Protein AF-A0A7X8QQ36-F1 (afdb_monomer_lite)

Secondary structure (DSSP, 8-state):
-HHHHHHHHHHHHHHHHHHHHHHHHHHHTTSS-HHHHHHHHHHHHHHHHHHHHHH--

Sequence (57 aa):
MEKESSIELQQLIQLTQKFLDFTKSLLERGNITEEQYIQMTEHKIRFLEDIYPRVKG

Structure (mmCIF, N/CA/C/O backbone):
data_AF-A0A7X8QQ36-F1
#
_entry.id   AF-A0A7X8QQ36-F1
#
loop_
_atom_site.group_PDB
_atom_site.id
_atom_site.type_symbol
_atom_site.label_atom_id
_atom_site.label_alt_id
_atom_site.label_comp_id
_atom_site.label_asym_id
_atom_site.label_entity_id
_atom_site.label_seq_id
_atom_site.pdbx_PDB_ins_code
_atom_site.Cartn_x
_atom_site.Cartn_y
_atom_site.Cartn_z
_atom_site.occupancy
_atom_site.B_iso_or_equiv
_atom_site.auth_seq_id
_atom_site.auth_comp_id
_atom_site.auth_asym_id
_atom_site.auth_atom_id
_atom_site.pdbx_PDB_model_num
ATOM 1 N N . MET A 1 1 ? 23.791 -7.769 -17.430 1.00 48.12 1 MET A N 1
ATOM 2 C CA . MET A 1 1 ? 23.971 -6.676 -16.452 1.00 48.12 1 MET A CA 1
ATOM 3 C C . MET A 1 1 ? 22.847 -5.640 -16.480 1.00 48.12 1 MET A C 1
ATOM 5 O O . MET A 1 1 ? 22.008 -5.732 -15.601 1.00 48.12 1 MET A O 1
ATOM 9 N N . GLU A 1 2 ? 22.726 -4.715 -17.448 1.00 59.09 2 GLU A N 1
ATOM 1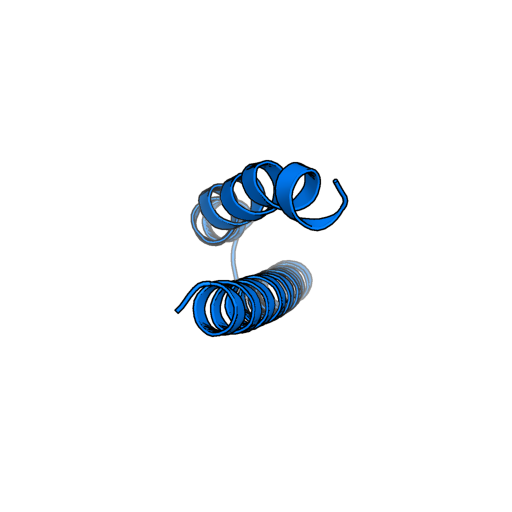0 C CA . GLU A 1 2 ? 21.661 -3.674 -17.380 1.00 59.09 2 GLU A CA 1
ATOM 11 C C . GLU A 1 2 ? 20.223 -4.232 -17.397 1.00 59.09 2 GLU A C 1
ATOM 13 O O . GLU A 1 2 ? 19.365 -3.787 -16.638 1.00 59.09 2 GLU A O 1
ATOM 18 N N . LYS A 1 3 ? 19.956 -5.261 -18.213 1.00 58.53 3 LYS A N 1
ATOM 19 C CA . LYS A 1 3 ? 18.627 -5.898 -18.281 1.00 58.53 3 LYS A CA 1
ATOM 20 C C . LYS A 1 3 ? 18.267 -6.709 -17.033 1.00 58.53 3 LYS A C 1
ATOM 22 O O . LYS A 1 3 ? 17.103 -6.739 -16.657 1.00 58.53 3 LYS A O 1
ATOM 27 N N . GLU A 1 4 ? 19.244 -7.351 -16.396 1.00 59.31 4 GLU A N 1
ATOM 28 C CA . GLU A 1 4 ? 19.021 -8.119 -15.159 1.00 59.31 4 GLU A CA 1
ATOM 29 C C . GLU A 1 4 ? 18.665 -7.181 -14.006 1.00 59.31 4 GLU A C 1
ATOM 31 O O . GLU A 1 4 ? 17.671 -7.412 -13.326 1.00 59.31 4 GLU A O 1
ATOM 36 N N . SER A 1 5 ? 19.375 -6.052 -13.889 1.00 69.88 5 SER A N 1
ATOM 37 C CA . SER A 1 5 ? 19.064 -5.009 -12.905 1.00 69.88 5 SER A CA 1
ATOM 38 C C . SER A 1 5 ? 17.651 -4.434 -13.088 1.00 69.88 5 SER A C 1
ATOM 40 O O . SER A 1 5 ? 16.964 -4.152 -12.108 1.00 69.88 5 SER A O 1
ATOM 42 N N . SER A 1 6 ? 17.169 -4.327 -14.332 1.00 80.38 6 SER A N 1
ATOM 43 C CA . SER A 1 6 ? 15.795 -3.900 -14.626 1.00 80.38 6 SER A CA 1
ATOM 44 C C . SER A 1 6 ? 14.741 -4.922 -14.171 1.00 80.38 6 SER A C 1
ATOM 46 O O . SER A 1 6 ? 13.723 -4.535 -13.595 1.00 80.38 6 SER A O 1
ATOM 48 N N . ILE A 1 7 ? 14.988 -6.222 -14.371 1.00 87.12 7 ILE A N 1
ATOM 49 C CA . ILE A 1 7 ? 14.071 -7.295 -13.949 1.00 87.12 7 ILE A CA 1
ATOM 50 C C . ILE A 1 7 ? 14.022 -7.399 -12.422 1.00 87.12 7 ILE A C 1
ATOM 52 O O . ILE A 1 7 ? 12.935 -7.463 -11.845 1.00 87.12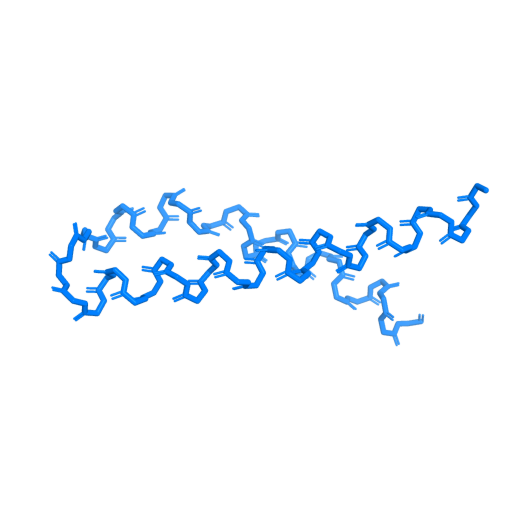 7 ILE A O 1
ATOM 56 N N . GLU A 1 8 ? 15.178 -7.376 -11.760 1.00 88.44 8 GLU A N 1
ATOM 57 C CA . GLU A 1 8 ? 15.271 -7.403 -10.297 1.00 88.44 8 GLU A CA 1
ATOM 58 C C . GLU A 1 8 ? 14.556 -6.199 -9.674 1.00 88.44 8 GLU A C 1
ATOM 60 O O . GLU A 1 8 ? 13.795 -6.348 -8.715 1.00 88.44 8 GLU A O 1
ATOM 65 N N . LEU A 1 9 ? 14.718 -5.010 -10.268 1.00 90.00 9 LEU A N 1
ATOM 66 C CA . LEU A 1 9 ? 14.017 -3.811 -9.824 1.00 90.00 9 LEU A CA 1
ATOM 67 C C . LEU A 1 9 ? 12.495 -3.946 -9.986 1.00 90.00 9 LEU A C 1
ATOM 69 O O . LEU A 1 9 ? 11.750 -3.604 -9.069 1.00 90.00 9 LEU A O 1
ATOM 73 N N . GLN A 1 10 ? 12.015 -4.486 -11.109 1.00 90.25 10 GLN A N 1
ATOM 74 C CA . GLN A 1 10 ? 10.583 -4.738 -11.312 1.00 90.25 10 GLN A CA 1
ATOM 75 C C . GLN A 1 10 ? 10.016 -5.737 -10.297 1.00 90.25 10 GLN A C 1
ATOM 77 O O . GLN A 1 10 ? 8.924 -5.520 -9.764 1.00 90.25 10 GLN A O 1
ATOM 82 N N . GLN A 1 11 ? 10.753 -6.805 -9.990 1.00 93.50 11 GLN A N 1
ATOM 83 C CA . GLN A 1 11 ? 10.355 -7.779 -8.972 1.00 93.50 11 GLN A CA 1
ATOM 84 C C . GLN A 1 11 ? 10.293 -7.145 -7.580 1.00 93.50 11 GLN A C 1
ATOM 86 O O . GLN A 1 11 ? 9.333 -7.378 -6.843 1.00 93.50 11 GLN A O 1
ATOM 91 N N . LEU A 1 12 ? 11.268 -6.301 -7.237 1.00 94.25 12 LEU A N 1
ATOM 92 C CA . LEU A 1 12 ? 11.284 -5.583 -5.967 1.00 94.25 12 LEU A CA 1
ATOM 93 C C . LEU A 1 12 ? 10.108 -4.603 -5.848 1.00 94.25 12 LEU A C 1
ATOM 95 O O . LEU A 1 12 ? 9.469 -4.548 -4.796 1.00 94.25 12 LEU A O 1
ATOM 99 N N . ILE A 1 13 ? 9.766 -3.882 -6.922 1.00 94.19 13 ILE A N 1
ATOM 100 C CA . ILE A 1 13 ? 8.576 -3.015 -6.973 1.00 94.19 13 ILE A CA 1
ATOM 101 C C . ILE A 1 13 ? 7.308 -3.834 -6.707 1.00 94.19 13 ILE A C 1
ATOM 103 O O . ILE A 1 13 ? 6.522 -3.478 -5.828 1.00 94.19 13 ILE A O 1
ATOM 107 N N . GLN A 1 14 ? 7.125 -4.954 -7.412 1.00 95.25 14 GLN A N 1
ATOM 108 C CA . GLN A 1 14 ? 5.950 -5.816 -7.241 1.00 95.25 14 GLN A CA 1
ATOM 109 C C . GLN A 1 14 ? 5.856 -6.401 -5.829 1.00 95.25 14 GLN A C 1
ATOM 111 O O . GLN A 1 14 ? 4.774 -6.452 -5.243 1.00 95.25 14 GLN A O 1
ATOM 116 N N . LEU A 1 15 ? 6.980 -6.849 -5.268 1.00 97.06 15 LEU A N 1
ATOM 117 C CA . LEU A 1 15 ? 7.027 -7.370 -3.906 1.00 97.06 15 LEU A CA 1
ATOM 118 C C . LEU A 1 15 ? 6.663 -6.285 -2.889 1.00 97.06 15 LEU A C 1
ATOM 120 O O . LEU A 1 15 ? 5.890 -6.536 -1.965 1.00 97.06 15 LEU A O 1
ATOM 124 N N . THR A 1 16 ? 7.175 -5.072 -3.091 1.00 97.00 16 THR A N 1
ATOM 125 C CA . THR A 1 16 ? 6.896 -3.924 -2.227 1.00 97.00 16 THR A CA 1
ATOM 126 C C . THR A 1 16 ? 5.416 -3.549 -2.264 1.00 97.00 16 THR A C 1
ATOM 128 O O . THR A 1 16 ? 4.817 -3.359 -1.211 1.00 97.00 16 THR A O 1
ATOM 131 N N . GLN A 1 17 ? 4.792 -3.522 -3.445 1.00 96.81 17 GLN A N 1
ATOM 132 C CA . GLN A 1 17 ? 3.347 -3.292 -3.582 1.00 96.81 17 GLN A CA 1
ATOM 133 C C . GLN A 1 17 ? 2.529 -4.355 -2.834 1.00 96.81 17 GLN A C 1
ATOM 135 O O . GLN A 1 17 ? 1.681 -4.010 -2.016 1.00 96.81 17 GLN A O 1
ATOM 140 N N . LYS A 1 18 ? 2.844 -5.645 -3.026 1.00 98.12 18 LYS A N 1
ATOM 141 C CA . LYS A 1 18 ? 2.164 -6.747 -2.321 1.00 98.12 18 LYS A CA 1
ATOM 142 C C . LYS A 1 18 ? 2.300 -6.641 -0.803 1.00 98.12 18 LYS A C 1
ATOM 144 O O . LYS A 1 18 ? 1.356 -6.944 -0.077 1.00 98.12 18 LYS A O 1
ATOM 149 N N . PHE A 1 19 ? 3.470 -6.224 -0.321 1.00 98.06 19 PHE A N 1
ATOM 150 C CA . PHE A 1 19 ? 3.691 -5.986 1.101 1.00 98.06 19 PHE A CA 1
ATOM 151 C C . PHE A 1 19 ? 2.791 -4.860 1.624 1.00 98.06 19 PHE A C 1
ATOM 153 O O . PHE A 1 19 ? 2.146 -5.036 2.656 1.00 98.06 19 PHE A O 1
ATOM 160 N N . LEU A 1 20 ? 2.706 -3.737 0.903 1.00 98.06 20 LEU A N 1
ATOM 161 C CA . LEU A 1 20 ? 1.842 -2.616 1.279 1.00 98.06 20 LEU A CA 1
ATOM 162 C C . LEU A 1 20 ? 0.367 -3.040 1.336 1.00 98.06 20 LEU A C 1
ATOM 164 O O . LEU A 1 20 ? -0.285 -2.811 2.356 1.00 98.06 20 LEU A O 1
ATOM 168 N N . ASP A 1 21 ? -0.123 -3.748 0.317 1.00 98.25 21 ASP A N 1
ATOM 169 C CA . ASP A 1 21 ? -1.495 -4.272 0.280 1.00 98.25 21 ASP A CA 1
ATOM 170 C C . ASP A 1 21 ? -1.782 -5.200 1.469 1.00 98.25 21 ASP A C 1
ATOM 172 O O . ASP A 1 21 ? -2.813 -5.086 2.140 1.00 98.25 21 ASP A O 1
ATOM 176 N N . PHE A 1 22 ? -0.837 -6.088 1.789 1.00 98.19 22 PHE A N 1
ATOM 177 C CA . PHE A 1 22 ? -0.950 -6.971 2.944 1.00 98.19 22 PHE A CA 1
ATOM 178 C C . PHE A 1 22 ? -1.006 -6.185 4.259 1.00 98.19 22 PHE A C 1
ATOM 180 O O . PHE A 1 22 ? -1.913 -6.410 5.063 1.00 98.19 22 PHE A O 1
ATOM 187 N N . THR A 1 23 ? -0.097 -5.232 4.477 1.00 97.88 23 THR A N 1
ATOM 188 C CA . THR A 1 23 ? -0.093 -4.414 5.702 1.00 97.88 23 THR A CA 1
ATOM 189 C C . THR A 1 23 ? -1.357 -3.577 5.854 1.00 97.88 23 THR A C 1
ATOM 191 O O . THR A 1 23 ? -1.882 -3.466 6.961 1.00 97.88 23 THR A O 1
ATOM 194 N N . LYS A 1 24 ? -1.909 -3.065 4.750 1.00 98.12 24 LYS A N 1
ATOM 195 C CA . LYS A 1 24 ? -3.189 -2.358 4.757 1.00 98.12 24 LYS A CA 1
ATOM 196 C C . LYS A 1 24 ? -4.322 -3.283 5.199 1.00 98.12 24 LYS A C 1
ATOM 198 O O . LYS A 1 24 ? -5.108 -2.907 6.061 1.00 98.12 24 LYS A O 1
ATOM 203 N N . SER A 1 25 ? -4.345 -4.523 4.705 1.00 98.44 25 SER A N 1
ATOM 204 C CA . SER A 1 25 ? -5.339 -5.514 5.137 1.00 98.44 25 SER A CA 1
ATOM 205 C C . SER A 1 25 ? -5.235 -5.863 6.630 1.00 98.44 25 SER A C 1
ATOM 207 O O . SER A 1 25 ? -6.250 -6.135 7.269 1.00 98.44 25 SER A O 1
ATOM 209 N N . LEU A 1 26 ? -4.028 -5.838 7.210 1.00 98.25 26 LEU A N 1
ATOM 210 C CA . LEU A 1 26 ? -3.835 -6.036 8.649 1.00 98.25 26 LEU A CA 1
ATOM 211 C C . LEU A 1 26 ? -4.392 -4.860 9.454 1.00 98.25 26 LEU A C 1
ATOM 213 O O . LEU A 1 26 ? -5.048 -5.091 10.468 1.00 98.25 26 LEU A O 1
ATOM 217 N N . LEU A 1 27 ? -4.162 -3.628 8.993 1.00 98.19 27 LEU A N 1
ATOM 218 C CA . LEU A 1 27 ? -4.704 -2.424 9.621 1.00 98.19 27 LEU A CA 1
ATOM 219 C C . LEU A 1 27 ? -6.239 -2.423 9.576 1.00 98.19 27 LEU A C 1
ATOM 221 O O . LEU A 1 27 ? -6.884 -2.245 10.604 1.00 98.19 27 LEU A O 1
ATOM 225 N N . GLU A 1 28 ? -6.827 -2.700 8.409 1.00 98.06 28 GLU A N 1
ATOM 226 C CA . GLU A 1 28 ? -8.287 -2.739 8.213 1.00 98.06 28 GLU A CA 1
ATOM 227 C C . GLU A 1 28 ? -8.978 -3.802 9.079 1.00 98.06 28 GLU A C 1
ATOM 229 O O . GLU A 1 28 ? -10.119 -3.622 9.501 1.00 98.06 28 GLU A O 1
ATOM 234 N N . ARG A 1 29 ? -8.285 -4.908 9.371 1.00 97.94 29 ARG A N 1
ATOM 235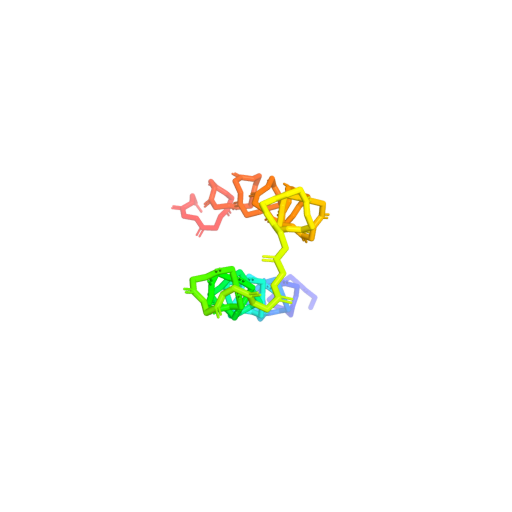 C CA . ARG A 1 29 ? -8.773 -5.972 10.263 1.00 97.94 29 ARG A CA 1
ATOM 236 C C . ARG A 1 29 ? -8.529 -5.684 11.746 1.00 97.94 29 ARG A C 1
ATOM 238 O O . ARG A 1 29 ? -8.982 -6.462 12.579 1.00 97.94 29 ARG A O 1
ATOM 245 N N . GLY A 1 30 ? -7.813 -4.609 12.078 1.00 97.44 30 GLY A N 1
ATOM 246 C CA . GLY A 1 30 ? -7.432 -4.271 13.450 1.00 97.44 30 GLY A CA 1
ATOM 247 C C . GLY A 1 30 ? -6.320 -5.151 14.029 1.00 97.44 30 GLY A C 1
ATOM 248 O O . GLY A 1 30 ? -6.154 -5.198 15.244 1.00 97.44 30 GLY A O 1
ATOM 249 N N . ASN A 1 31 ? -5.558 -5.857 13.184 1.00 98.25 31 ASN A N 1
ATOM 250 C CA . ASN A 1 31 ? -4.445 -6.710 13.620 1.00 98.25 31 ASN A CA 1
ATOM 251 C C . ASN A 1 31 ? -3.198 -5.900 14.003 1.00 98.25 31 ASN A C 1
ATOM 253 O O . ASN A 1 31 ? -2.357 -6.390 14.754 1.00 98.25 31 ASN A O 1
ATOM 257 N N . ILE A 1 32 ? -3.058 -4.698 13.444 1.00 98.31 32 ILE A N 1
ATOM 258 C CA . ILE A 1 32 ? -1.986 -3.749 13.748 1.00 98.31 32 ILE A CA 1
ATOM 259 C C . ILE A 1 32 ? -2.584 -2.363 13.974 1.00 98.31 32 ILE A C 1
ATOM 261 O O . ILE A 1 32 ? -3.664 -2.053 13.467 1.00 98.31 32 ILE A O 1
ATOM 265 N N . THR A 1 33 ? -1.873 -1.525 14.721 1.00 98.31 33 THR A N 1
ATOM 266 C CA . THR A 1 33 ? -2.242 -0.118 14.906 1.00 98.31 33 THR A CA 1
ATOM 267 C C . THR A 1 33 ? -1.835 0.727 13.700 1.00 98.31 33 THR A C 1
ATOM 269 O O . THR A 1 33 ? -1.004 0.328 12.882 1.00 98.31 33 THR A O 1
ATOM 272 N N . GLU A 1 34 ? -2.389 1.936 13.609 1.00 98.00 34 GLU A N 1
ATOM 273 C CA . GLU A 1 34 ? -1.979 2.922 12.605 1.00 98.00 34 GLU A CA 1
ATOM 274 C C . GLU A 1 34 ? -0.486 3.269 12.722 1.00 98.00 34 GLU A C 1
ATOM 276 O O . GLU A 1 34 ? 0.218 3.318 11.718 1.00 98.00 34 GLU A O 1
ATOM 281 N N . GLU A 1 35 ? 0.035 3.409 13.945 1.00 98.31 35 GLU A N 1
ATOM 282 C CA . GLU A 1 35 ? 1.462 3.658 14.178 1.00 98.31 35 GLU A CA 1
ATOM 283 C C . GLU A 1 35 ? 2.337 2.516 13.638 1.00 98.31 35 GLU A C 1
ATOM 285 O O . GLU A 1 35 ? 3.322 2.760 12.938 1.00 98.31 35 GLU A O 1
ATOM 290 N N . GLN A 1 36 ? 1.949 1.263 13.897 1.00 97.94 36 GLN A N 1
ATOM 291 C CA . GLN A 1 36 ? 2.648 0.092 13.364 1.00 97.94 36 GLN A CA 1
ATOM 292 C C . GLN A 1 36 ? 2.582 0.054 11.836 1.00 97.94 36 GLN A C 1
ATOM 294 O O . GLN A 1 36 ? 3.589 -0.221 11.184 1.00 97.94 36 GLN A O 1
ATOM 299 N N . TYR A 1 37 ? 1.429 0.380 11.249 1.00 98.38 37 TYR A N 1
ATOM 300 C CA . TYR A 1 37 ? 1.291 0.489 9.800 1.00 98.38 37 TYR A CA 1
ATOM 301 C C . TYR A 1 37 ? 2.247 1.541 9.218 1.00 98.38 37 TYR A C 1
ATOM 303 O O . TYR A 1 37 ? 2.962 1.250 8.256 1.00 98.38 37 TYR A O 1
ATOM 311 N N . ILE A 1 38 ? 2.326 2.733 9.817 1.00 97.94 38 ILE A N 1
ATOM 312 C CA . ILE A 1 38 ? 3.233 3.802 9.372 1.00 97.94 38 ILE A CA 1
ATOM 313 C C . ILE A 1 38 ? 4.688 3.324 9.445 1.00 97.94 38 ILE A C 1
ATOM 315 O O . ILE A 1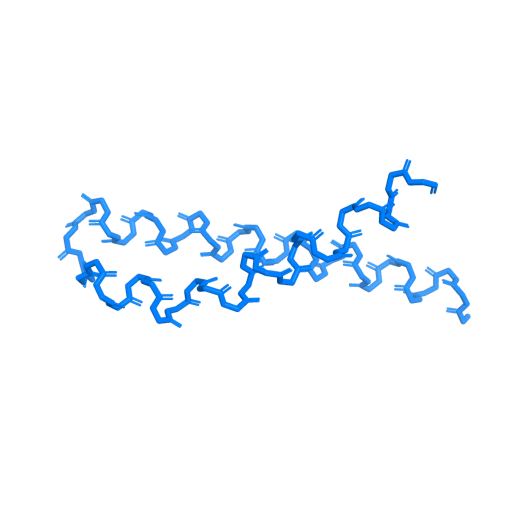 38 ? 5.383 3.338 8.428 1.00 97.94 38 ILE A O 1
ATOM 319 N N . GLN A 1 39 ? 5.128 2.800 10.593 1.00 97.69 39 GLN A N 1
ATOM 320 C CA . GLN A 1 39 ? 6.495 2.290 10.776 1.00 97.69 39 GLN A CA 1
ATOM 321 C C . GLN A 1 39 ? 6.851 1.188 9.765 1.00 97.69 39 GLN A C 1
ATOM 323 O O . GLN A 1 39 ? 7.977 1.112 9.264 1.00 97.69 39 GLN A O 1
ATOM 328 N N . MET A 1 40 ? 5.886 0.330 9.427 1.00 96.62 40 MET A N 1
ATOM 329 C CA . MET A 1 40 ? 6.087 -0.741 8.459 1.00 96.62 40 MET A CA 1
ATOM 330 C C . MET A 1 40 ? 6.153 -0.231 7.019 1.00 96.62 40 MET A C 1
ATOM 332 O O . MET A 1 40 ? 6.912 -0.814 6.241 1.00 96.62 40 MET A O 1
ATOM 336 N N . THR A 1 41 ? 5.399 0.810 6.651 1.00 98.06 41 THR A N 1
ATOM 337 C CA . THR A 1 41 ? 5.161 1.206 5.249 1.00 98.06 41 THR A CA 1
ATOM 338 C C . THR A 1 41 ? 5.928 2.443 4.780 1.00 98.06 41 THR A C 1
ATOM 340 O O . THR A 1 41 ? 6.266 2.512 3.598 1.00 98.06 41 THR A O 1
ATOM 343 N N . GLU A 1 42 ? 6.287 3.377 5.664 1.00 97.56 42 GLU A N 1
ATOM 344 C CA . GLU A 1 42 ? 6.779 4.716 5.293 1.00 97.56 42 GLU A CA 1
ATOM 345 C C . GLU A 1 42 ? 7.997 4.686 4.349 1.00 97.56 42 GLU A C 1
ATOM 347 O O . GLU A 1 42 ? 8.033 5.373 3.329 1.00 97.56 42 GLU A O 1
ATOM 352 N N . HIS A 1 43 ? 9.002 3.857 4.643 1.00 96.62 43 HIS A N 1
ATOM 353 C CA . HIS A 1 43 ? 10.186 3.734 3.782 1.00 96.62 43 HIS A CA 1
ATOM 354 C C . HIS A 1 43 ? 9.902 3.023 2.453 1.00 96.62 43 HIS A C 1
ATOM 356 O O . HIS A 1 43 ? 10.579 3.286 1.463 1.00 96.62 43 HIS A O 1
ATOM 362 N N . LYS A 1 44 ? 8.905 2.132 2.411 1.00 96.06 44 LYS A N 1
ATOM 363 C CA . LYS A 1 44 ? 8.525 1.408 1.189 1.00 96.06 44 LYS A CA 1
ATOM 364 C C . LYS A 1 44 ? 7.755 2.311 0.236 1.00 96.06 44 LYS A C 1
ATOM 366 O O . LYS A 1 44 ? 7.986 2.253 -0.965 1.00 96.06 44 LYS A O 1
ATOM 371 N N . ILE A 1 45 ? 6.875 3.151 0.778 1.00 96.06 45 ILE A N 1
ATOM 372 C CA . ILE A 1 45 ? 6.160 4.167 0.004 1.00 96.06 45 ILE A CA 1
ATOM 373 C C . ILE A 1 45 ? 7.174 5.127 -0.625 1.00 96.06 45 ILE A C 1
ATOM 375 O O . ILE A 1 45 ? 7.181 5.262 -1.845 1.00 96.06 45 ILE A O 1
ATOM 379 N N . ARG A 1 46 ? 8.111 5.662 0.172 1.00 95.56 46 ARG A N 1
ATOM 380 C CA . ARG A 1 46 ? 9.198 6.518 -0.336 1.00 95.56 46 ARG A CA 1
ATOM 381 C C . ARG A 1 46 ? 10.036 5.838 -1.421 1.00 95.56 46 ARG A C 1
ATOM 383 O O . ARG A 1 46 ? 10.269 6.421 -2.471 1.00 95.56 46 ARG A O 1
ATOM 390 N N . PHE A 1 47 ? 10.422 4.576 -1.218 1.00 94.06 47 PHE A N 1
ATOM 391 C CA . PHE A 1 47 ? 11.130 3.800 -2.243 1.00 94.06 47 PHE A CA 1
ATOM 392 C C . PHE A 1 47 ? 10.354 3.733 -3.569 1.00 94.06 47 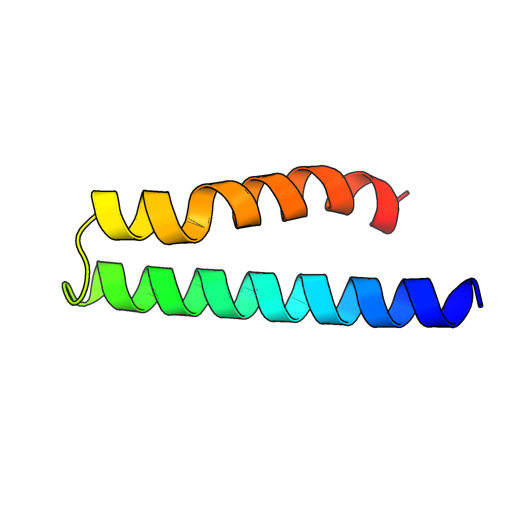PHE A C 1
ATOM 394 O O . PHE A 1 47 ? 10.936 3.913 -4.637 1.00 94.06 47 PHE A O 1
ATOM 401 N N . LEU A 1 48 ? 9.044 3.479 -3.519 1.00 93.19 48 LEU A N 1
ATOM 402 C CA . LEU A 1 48 ? 8.221 3.425 -4.725 1.00 93.19 48 LEU A CA 1
ATOM 403 C C . LEU A 1 48 ? 8.123 4.798 -5.405 1.00 93.19 48 LEU A C 1
ATOM 405 O O . LEU A 1 48 ? 8.266 4.874 -6.625 1.00 93.19 48 LEU A O 1
ATOM 409 N N . GLU A 1 49 ? 7.925 5.868 -4.636 1.00 93.25 49 GLU A N 1
ATOM 410 C CA . GLU A 1 49 ? 7.880 7.251 -5.135 1.00 93.25 49 GLU A CA 1
ATOM 411 C C . GLU A 1 49 ? 9.180 7.656 -5.844 1.00 93.25 49 GLU A C 1
ATOM 413 O O . GLU A 1 49 ? 9.126 8.257 -6.917 1.00 93.25 49 GLU A O 1
ATOM 418 N N . ASP A 1 50 ? 10.335 7.253 -5.311 1.00 92.19 50 ASP A N 1
ATOM 419 C CA . ASP A 1 50 ? 11.649 7.543 -5.898 1.00 92.19 50 ASP A CA 1
ATOM 420 C C . ASP A 1 50 ? 11.909 6.779 -7.208 1.00 92.19 50 ASP A C 1
ATOM 422 O O . ASP A 1 50 ? 12.643 7.250 -8.090 1.00 92.19 50 ASP A O 1
ATOM 426 N N . ILE A 1 51 ? 11.337 5.579 -7.334 1.00 87.81 51 ILE A N 1
ATOM 427 C CA . ILE A 1 51 ? 11.595 4.654 -8.442 1.00 87.81 51 ILE A CA 1
ATOM 428 C C . ILE A 1 51 ? 10.595 4.822 -9.592 1.00 87.81 51 ILE A C 1
ATOM 430 O O . ILE A 1 51 ? 11.003 4.735 -10.751 1.00 87.81 51 ILE A O 1
ATOM 434 N N . TYR A 1 52 ? 9.311 5.091 -9.332 1.00 80.25 52 TYR A N 1
ATOM 435 C CA . TYR A 1 52 ? 8.295 5.203 -10.393 1.00 80.25 52 TYR A CA 1
ATOM 436 C C . TYR A 1 52 ? 8.655 6.176 -11.534 1.00 80.25 52 TYR A C 1
ATOM 438 O O . TYR A 1 52 ? 8.459 5.796 -12.695 1.00 80.25 52 TYR A O 1
ATOM 446 N N . PRO A 1 53 ? 9.209 7.378 -11.273 1.00 78.00 53 PRO A N 1
ATOM 447 C CA . PRO A 1 53 ? 9.627 8.297 -12.332 1.00 78.00 53 PRO A CA 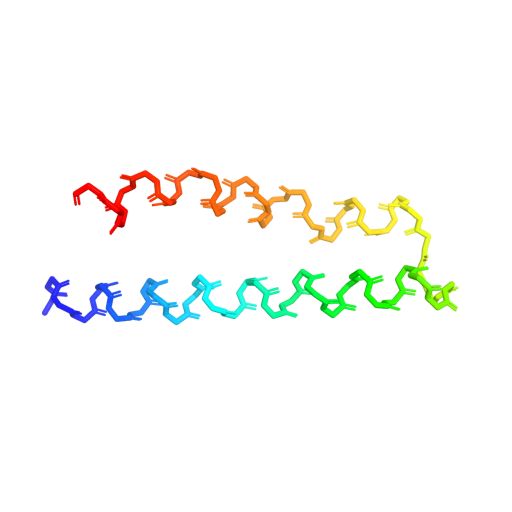1
ATOM 448 C C . PRO A 1 53 ? 10.733 7.725 -13.227 1.00 78.00 53 PRO A C 1
ATOM 450 O O . PRO A 1 53 ? 10.820 8.087 -14.394 1.00 78.00 53 PRO A O 1
ATOM 453 N N . ARG A 1 54 ? 11.562 6.817 -12.697 1.00 73.12 54 ARG A N 1
ATOM 454 C CA . ARG A 1 54 ? 12.716 6.221 -13.392 1.00 73.12 54 ARG A CA 1
ATOM 455 C C . ARG A 1 54 ? 12.352 5.013 -14.250 1.00 73.12 54 ARG A C 1
ATOM 457 O O . ARG A 1 54 ? 13.153 4.599 -15.074 1.00 73.12 54 ARG A O 1
ATOM 464 N N . VAL A 1 55 ? 11.179 4.422 -14.018 1.00 65.62 55 VAL A N 1
ATOM 465 C CA . VAL A 1 55 ? 10.701 3.222 -14.730 1.00 65.62 55 VAL A CA 1
ATOM 466 C C . VAL A 1 55 ? 9.657 3.571 -15.798 1.00 65.62 55 VAL A C 1
ATOM 468 O O . VAL A 1 55 ? 9.462 2.803 -16.735 1.00 65.62 55 VAL A O 1
ATOM 471 N N . LYS A 1 56 ? 8.972 4.719 -15.668 1.00 58.16 56 LYS A N 1
ATOM 472 C CA . LYS A 1 56 ? 8.048 5.249 -16.689 1.00 58.16 56 LYS A CA 1
ATOM 473 C C . LYS A 1 56 ? 8.693 6.234 -17.677 1.00 58.16 56 LYS A C 1
ATOM 475 O O . LYS A 1 56 ? 8.018 6.606 -18.636 1.00 58.16 56 LYS A O 1
ATOM 480 N N . GLY A 1 57 ? 9.921 6.680 -17.406 1.00 46.12 57 GLY A N 1
ATOM 481 C CA . GLY A 1 57 ? 10.718 7.559 -18.270 1.00 46.12 57 GLY A CA 1
ATOM 482 C C . GLY A 1 57 ? 11.561 6.792 -19.274 1.00 46.12 57 GLY A C 1
ATOM 483 O O . GLY A 1 57 ? 11.971 5.658 -18.943 1.00 46.12 57 GLY A O 1
#

Foldseek 3Di:
DVVVVVVVVVVLLVVLVVQLVVLVVCCVVVVDDPVVSCVSNVVSVVVNVVCVVVNVD

pLDDT: mean 89.4, std 14.02, range [46.12, 98.44]

Radius of gyration: 13.54 Å; chains: 1; bounding box: 33×16×33 Å